Protein AF-Q8QZZ4-F1 (afdb_monomer_lite)

InterPro domains:
  IPR007268 Rad9/Ddc1 [PF04139] (6-97)
  IPR007268 Rad9/Ddc1 [PTHR15237] (1-122)

Foldseek 3Di:
DAAPQRKDKDKDDDDDDVPDPDDDDMDMDIHHCVVDPDRDDDHPADWAWDPVQVVVVVVVCVVVVFDKDWDDDHAQAWIWIWTDDPVDTDIDITGTHHDDPPPDDDPPPDDPPDDDDDDDDD

Secondary structure (DSSP, 8-state):
-EETTTEEEEE------TT---PPPP-EEEE-GGG-S-----TT------HHHHHHHHHHHHHHT---EEE--STTSPEEEEEE-SS-EEEEEE-----------S--PPPP-PPP------

Structure (mmCIF, N/CA/C/O backbone):
data_AF-Q8QZZ4-F1
#
_entry.id   AF-Q8QZZ4-F1
#
loop_
_atom_site.group_PDB
_atom_site.id
_atom_site.type_symbol
_atom_site.label_atom_id
_atom_site.label_alt_id
_atom_site.label_comp_id
_atom_site.label_asym_id
_atom_site.label_entity_id
_atom_site.label_seq_id
_atom_site.pdbx_PDB_ins_code
_atom_site.Cartn_x
_atom_site.Cartn_y
_atom_site.Cartn_z
_atom_site.occupancy
_atom_site.B_iso_or_equiv
_atom_site.auth_seq_id
_atom_site.auth_comp_id
_atom_site.auth_asym_id
_atom_site.auth_atom_id
_atom_site.pdbx_PDB_model_num
ATOM 1 N N . GLY A 1 1 ? 4.077 -5.925 -0.596 1.00 88.38 1 GLY A N 1
ATOM 2 C CA . GLY A 1 1 ? 3.880 -7.284 -1.150 1.00 88.38 1 GLY A CA 1
ATOM 3 C C . GLY A 1 1 ? 3.869 -8.301 -0.030 1.00 88.38 1 GLY A C 1
ATOM 4 O O . GLY A 1 1 ? 4.140 -7.917 1.104 1.00 88.38 1 GLY A O 1
ATOM 5 N N . ILE A 1 2 ? 3.575 -9.568 -0.323 1.00 89.44 2 ILE A N 1
ATOM 6 C CA . ILE A 1 2 ? 3.608 -10.643 0.687 1.00 89.44 2 ILE A CA 1
ATOM 7 C C . ILE A 1 2 ? 4.909 -11.438 0.553 1.00 89.44 2 ILE A C 1
ATOM 9 O O . ILE A 1 2 ? 5.179 -12.045 -0.486 1.00 89.44 2 ILE A O 1
ATOM 13 N N . GLY A 1 3 ? 5.730 -11.390 1.601 1.00 87.56 3 GLY A N 1
ATOM 14 C CA . GLY A 1 3 ? 6.967 -12.154 1.728 1.00 87.56 3 GLY A CA 1
ATOM 15 C C . GLY A 1 3 ? 6.739 -13.538 2.338 1.00 87.56 3 GLY A C 1
ATOM 16 O O . GLY A 1 3 ? 5.633 -13.882 2.751 1.00 87.56 3 GLY A O 1
ATOM 17 N N . ARG A 1 4 ? 7.819 -14.325 2.423 1.00 85.75 4 ARG A N 1
ATOM 18 C CA . ARG A 1 4 ? 7.787 -15.676 3.003 1.00 85.75 4 ARG A CA 1
ATOM 19 C C . ARG A 1 4 ? 7.245 -15.660 4.429 1.00 85.75 4 ARG A C 1
ATOM 21 O O . ARG A 1 4 ? 7.642 -14.815 5.232 1.00 85.75 4 ARG A O 1
ATOM 28 N N . GLY A 1 5 ? 6.417 -16.651 4.744 1.00 85.31 5 GLY A N 1
ATOM 29 C CA . GLY A 1 5 ? 5.827 -16.781 6.075 1.00 85.31 5 GLY A CA 1
ATOM 30 C C . GLY A 1 5 ? 4.678 -15.801 6.289 1.00 85.31 5 GLY A C 1
ATOM 31 O O . GLY A 1 5 ? 4.491 -15.347 7.410 1.00 85.31 5 GLY A O 1
ATOM 32 N N . ARG A 1 6 ? 3.952 -15.458 5.211 1.00 88.94 6 ARG A N 1
ATOM 33 C CA . ARG A 1 6 ? 2.769 -14.574 5.220 1.00 88.94 6 ARG A CA 1
ATOM 34 C C . ARG A 1 6 ? 2.992 -13.185 5.827 1.00 88.94 6 ARG A C 1
ATOM 36 O O . ARG A 1 6 ? 2.065 -12.581 6.349 1.00 88.94 6 ARG A O 1
ATOM 43 N N . ARG A 1 7 ? 4.200 -12.637 5.700 1.00 93.50 7 ARG A N 1
ATOM 44 C CA . ARG A 1 7 ? 4.516 -11.298 6.218 1.00 93.50 7 ARG A CA 1
ATOM 45 C C . ARG A 1 7 ? 4.276 -10.226 5.168 1.00 93.50 7 ARG A C 1
ATOM 47 O O . ARG A 1 7 ? 4.721 -10.364 4.026 1.00 93.50 7 ARG A O 1
ATOM 54 N N . VAL A 1 8 ? 3.630 -9.132 5.552 1.00 95.31 8 VAL A N 1
ATOM 55 C CA . VAL A 1 8 ? 3.456 -7.971 4.673 1.00 95.31 8 VAL A CA 1
ATOM 56 C C . VAL A 1 8 ? 4.734 -7.144 4.688 1.00 95.31 8 VAL A C 1
ATOM 58 O O . VAL A 1 8 ? 5.181 -6.680 5.735 1.00 95.31 8 VAL A O 1
ATOM 61 N N . ILE A 1 9 ? 5.323 -6.960 3.509 1.00 95.94 9 ILE A N 1
ATOM 62 C CA . ILE A 1 9 ? 6.556 -6.197 3.316 1.00 95.94 9 ILE A CA 1
ATOM 63 C C . ILE A 1 9 ? 6.230 -4.853 2.670 1.00 95.94 9 ILE A C 1
ATOM 65 O O . ILE A 1 9 ? 5.673 -4.801 1.563 1.00 95.94 9 ILE A O 1
ATOM 69 N N . LEU A 1 10 ? 6.624 -3.780 3.352 1.00 95.50 10 LEU A N 1
ATOM 70 C CA . LEU A 1 10 ? 6.622 -2.410 2.850 1.00 95.50 10 LEU A CA 1
ATOM 71 C C . LEU A 1 10 ? 8.070 -1.984 2.635 1.00 95.50 10 LEU A C 1
ATOM 73 O O . LEU A 1 10 ? 8.860 -1.982 3.574 1.00 95.50 10 LEU A O 1
ATOM 77 N N . ARG A 1 11 ? 8.422 -1.622 1.403 1.00 95.31 11 ARG A N 1
ATOM 78 C CA . ARG A 1 11 ? 9.778 -1.214 1.029 1.00 95.31 11 ARG A CA 1
ATOM 79 C C . ARG A 1 11 ? 9.721 0.116 0.289 1.00 95.31 11 ARG A C 1
ATOM 81 O O . ARG A 1 11 ? 8.863 0.301 -0.571 1.00 95.31 11 ARG A O 1
ATOM 88 N N . SER A 1 12 ? 10.636 1.031 0.601 1.00 94.62 12 SER A N 1
ATOM 89 C CA . SER A 1 12 ? 10.794 2.264 -0.172 1.00 94.62 12 SER A CA 1
ATOM 90 C C . SER A 1 12 ? 11.249 1.938 -1.595 1.00 94.62 12 SER A C 1
ATOM 92 O O . SER A 1 12 ? 12.236 1.222 -1.774 1.00 94.62 12 SER A O 1
ATOM 94 N N . TYR A 1 13 ? 10.564 2.493 -2.588 1.00 92.62 13 TYR A N 1
ATOM 95 C CA . TYR A 1 13 ? 10.944 2.372 -3.991 1.00 92.62 13 TYR A CA 1
ATOM 96 C C . TYR A 1 13 ? 11.757 3.590 -4.439 1.00 92.62 13 TYR A C 1
ATOM 98 O O . TYR A 1 13 ? 11.422 4.724 -4.089 1.00 92.62 13 TYR A O 1
ATOM 106 N N . GLN A 1 14 ? 12.799 3.343 -5.229 1.00 87.25 14 GLN A N 1
ATOM 107 C CA . GLN A 1 14 ? 13.554 4.356 -5.954 1.00 87.25 14 GLN A CA 1
ATOM 108 C C . GLN A 1 14 ? 13.745 3.858 -7.386 1.00 87.25 14 GLN A C 1
ATOM 110 O O . GLN A 1 14 ? 14.104 2.701 -7.587 1.00 87.25 14 GLN A O 1
ATOM 115 N N . GLU A 1 15 ? 13.496 4.727 -8.360 1.00 81.44 15 GLU A N 1
ATOM 116 C CA . GLU A 1 15 ? 13.771 4.439 -9.765 1.00 81.44 15 GLU A CA 1
ATOM 117 C C . GLU A 1 15 ? 15.288 4.464 -10.006 1.00 81.44 15 GLU A C 1
ATOM 119 O O . GLU A 1 15 ? 15.979 5.373 -9.535 1.00 81.44 15 GLU A O 1
ATOM 124 N N . GLU A 1 16 ? 15.823 3.437 -10.672 1.00 71.12 16 GLU A N 1
ATOM 125 C CA . GLU A 1 16 ? 17.245 3.401 -11.019 1.00 71.12 16 GLU A CA 1
ATOM 126 C C . GLU A 1 16 ? 17.501 4.321 -12.218 1.00 71.12 16 GLU A C 1
ATOM 128 O O . GLU A 1 16 ? 17.215 3.981 -13.363 1.00 71.12 16 GLU A O 1
ATOM 133 N N . GLU A 1 17 ? 18.061 5.498 -11.949 1.00 68.12 17 GLU A N 1
ATOM 134 C CA . GLU A 1 17 ? 18.541 6.411 -12.985 1.00 68.12 17 GLU A CA 1
ATOM 135 C C . GLU A 1 17 ? 19.901 5.921 -13.501 1.00 68.12 17 GLU A C 1
ATOM 137 O O . GLU A 1 17 ? 20.854 5.802 -12.720 1.00 68.12 17 GLU A O 1
ATOM 142 N N . ALA A 1 18 ? 20.008 5.669 -14.810 1.00 63.91 18 ALA A N 1
ATOM 143 C CA . ALA A 1 18 ? 21.166 5.031 -15.453 1.00 63.91 18 ALA A CA 1
ATOM 144 C C . ALA A 1 18 ? 22.520 5.729 -15.193 1.00 63.91 18 ALA A C 1
ATOM 146 O O . ALA A 1 18 ? 23.561 5.075 -15.225 1.00 63.91 18 ALA A O 1
ATOM 147 N N . ASP A 1 19 ? 22.504 7.027 -14.873 1.00 62.91 19 ASP A N 1
ATOM 148 C CA . ASP A 1 19 ? 23.702 7.849 -14.652 1.00 62.91 19 ASP A CA 1
ATOM 149 C C . ASP A 1 19 ? 23.958 8.196 -13.169 1.00 62.91 19 ASP A C 1
ATOM 151 O O . ASP A 1 19 ? 24.862 8.971 -12.838 1.00 62.91 19 ASP A O 1
ATOM 155 N N . SER A 1 20 ? 23.177 7.634 -12.240 1.00 66.50 20 SER A N 1
ATOM 156 C CA . SER A 1 20 ? 23.298 7.941 -10.812 1.00 66.50 20 SER A CA 1
ATOM 157 C C . SER A 1 20 ? 24.314 7.030 -10.106 1.00 66.50 20 SER A C 1
ATOM 159 O O . SER A 1 20 ? 24.105 5.843 -9.879 1.00 66.50 20 SER A O 1
ATOM 161 N N . THR A 1 21 ? 25.451 7.602 -9.699 1.00 68.75 21 THR A N 1
ATOM 162 C CA . THR A 1 21 ? 26.479 6.894 -8.906 1.00 68.75 21 THR A CA 1
ATOM 163 C C . THR A 1 21 ? 26.103 6.731 -7.428 1.00 68.75 21 THR A C 1
ATOM 165 O O . THR A 1 21 ? 26.779 6.013 -6.690 1.00 68.75 21 THR A O 1
ATOM 168 N N . SER A 1 22 ? 25.020 7.371 -6.980 1.00 72.44 22 SER A N 1
ATOM 169 C CA . SER A 1 22 ? 24.537 7.339 -5.600 1.00 72.44 22 SER A CA 1
ATOM 170 C C . SER A 1 22 ? 23.273 6.487 -5.470 1.00 72.44 22 SER A C 1
ATOM 172 O O . SER A 1 22 ? 22.191 6.917 -5.865 1.00 72.44 22 SER A O 1
ATOM 174 N N . LYS A 1 23 ? 23.392 5.312 -4.845 1.00 80.19 23 LYS A N 1
ATOM 175 C CA . LYS A 1 23 ? 22.234 4.515 -4.409 1.00 80.19 23 LYS A CA 1
ATOM 176 C C . LYS A 1 23 ? 21.607 5.151 -3.167 1.00 80.19 23 LYS A C 1
ATOM 178 O O . LYS A 1 23 ? 22.339 5.430 -2.214 1.00 80.19 23 LYS A O 1
ATOM 183 N N . ALA A 1 24 ? 20.290 5.372 -3.141 1.00 84.38 24 ALA A N 1
ATOM 184 C CA . ALA A 1 24 ? 19.650 5.832 -1.911 1.00 84.38 24 ALA A CA 1
ATOM 185 C C . ALA A 1 24 ? 19.537 4.701 -0.884 1.00 84.38 24 ALA A C 1
ATOM 187 O O . ALA A 1 24 ? 19.527 3.511 -1.204 1.00 84.38 24 ALA A O 1
ATOM 188 N N . MET A 1 25 ? 19.431 5.099 0.382 1.00 90.06 25 MET A N 1
ATOM 189 C CA . MET A 1 25 ? 19.122 4.186 1.472 1.00 90.06 25 MET A CA 1
ATOM 190 C C . MET A 1 25 ? 17.712 3.617 1.285 1.00 90.06 25 MET A C 1
ATOM 192 O O . MET A 1 25 ? 16.735 4.364 1.250 1.00 90.06 25 MET A O 1
ATOM 196 N N . VAL A 1 26 ? 17.611 2.292 1.217 1.00 92.50 26 VAL A N 1
ATOM 197 C CA . VAL A 1 26 ? 16.329 1.584 1.173 1.00 92.50 26 VAL A CA 1
ATOM 198 C C . VAL A 1 26 ? 15.864 1.305 2.595 1.00 92.50 26 VAL A C 1
ATOM 200 O O . VAL A 1 26 ? 16.624 0.789 3.413 1.00 92.50 26 VAL A O 1
ATOM 203 N N . THR A 1 27 ? 14.608 1.632 2.884 1.00 95.06 27 THR A N 1
ATOM 204 C CA . THR A 1 27 ? 13.946 1.288 4.147 1.00 95.06 27 THR A CA 1
ATOM 205 C C . THR A 1 27 ? 12.925 0.188 3.899 1.00 95.06 27 THR A C 1
ATOM 207 O O . THR A 1 27 ? 12.170 0.247 2.927 1.00 95.06 27 THR A O 1
ATOM 210 N N . GLU A 1 28 ? 12.895 -0.805 4.783 1.00 96.06 28 GLU A N 1
ATOM 211 C CA . GLU A 1 28 ? 11.956 -1.919 4.734 1.00 96.06 28 GLU A CA 1
ATOM 212 C C . GLU A 1 28 ? 11.341 -2.164 6.113 1.00 96.06 28 GLU A C 1
ATOM 214 O O . GLU A 1 28 ? 12.045 -2.179 7.122 1.00 96.06 28 GLU A O 1
ATOM 219 N N . THR A 1 29 ? 10.032 -2.403 6.125 1.00 95.31 29 THR A N 1
ATOM 220 C CA . THR A 1 29 ? 9.267 -2.835 7.293 1.00 95.31 29 THR A CA 1
ATOM 221 C C . THR A 1 29 ? 8.576 -4.153 6.972 1.00 95.31 29 THR A C 1
ATOM 223 O O . THR A 1 29 ? 8.040 -4.337 5.877 1.00 95.31 29 THR A O 1
ATOM 226 N N . SER A 1 30 ? 8.575 -5.064 7.944 1.00 95.56 30 SER A N 1
ATOM 227 C CA . SER A 1 30 ? 7.965 -6.385 7.832 1.00 95.56 30 SER A CA 1
ATOM 228 C C . SER A 1 30 ? 6.961 -6.599 8.955 1.00 95.56 30 SER A C 1
ATOM 230 O O . SER A 1 30 ? 7.343 -6.669 10.124 1.00 95.56 30 SER A O 1
ATOM 232 N N . ILE A 1 31 ? 5.693 -6.733 8.587 1.00 95.31 31 ILE A N 1
ATOM 233 C CA . ILE A 1 31 ? 4.557 -6.844 9.505 1.00 95.31 31 ILE A CA 1
ATOM 234 C C . ILE A 1 31 ? 4.070 -8.299 9.495 1.00 95.31 31 ILE A C 1
ATOM 236 O O . ILE A 1 31 ? 4.003 -8.912 8.422 1.00 95.31 31 ILE A O 1
ATOM 240 N N . GLY A 1 32 ? 3.822 -8.868 10.676 1.00 95.00 32 GLY A N 1
ATOM 241 C CA . GLY A 1 32 ? 3.302 -10.232 10.820 1.00 95.00 32 GLY A CA 1
ATOM 242 C C . GLY A 1 32 ? 1.839 -10.315 10.391 1.00 95.00 32 GLY A C 1
ATOM 243 O O . GLY A 1 32 ? 1.161 -9.292 10.324 1.00 95.00 32 GLY A O 1
ATOM 244 N N . ASP A 1 33 ? 1.341 -11.509 10.069 1.00 94.06 33 ASP A N 1
ATOM 245 C CA . ASP A 1 33 ? -0.081 -11.671 9.749 1.00 94.06 33 ASP A CA 1
ATOM 246 C C . ASP A 1 33 ? -0.975 -11.457 10.978 1.00 94.06 33 ASP A C 1
ATOM 248 O O . ASP A 1 33 ? -2.129 -11.064 10.819 1.00 94.06 33 ASP A O 1
ATOM 252 N N . GLU A 1 34 ? -0.426 -11.612 12.189 1.00 94.69 34 GLU A N 1
ATOM 253 C CA . GLU A 1 34 ? -1.108 -11.340 13.457 1.00 94.69 34 GLU A CA 1
ATOM 254 C C . GLU A 1 34 ? -1.569 -9.883 13.639 1.00 94.69 34 GLU A C 1
ATOM 256 O O . GLU A 1 34 ? -2.516 -9.635 14.385 1.00 94.69 34 GLU A O 1
ATOM 261 N N . ASP A 1 35 ? -0.943 -8.927 12.946 1.00 95.19 35 ASP A N 1
ATOM 262 C CA . ASP A 1 35 ? -1.300 -7.503 13.016 1.00 95.19 35 ASP A CA 1
ATOM 263 C C . ASP A 1 35 ? -2.458 -7.136 12.065 1.00 95.19 35 ASP A C 1
ATOM 265 O O . ASP A 1 35 ? -2.944 -6.001 12.071 1.00 95.19 35 ASP A O 1
ATOM 269 N N . PHE A 1 36 ? -2.916 -8.080 11.233 1.00 95.44 36 PHE A N 1
ATOM 270 C CA . PHE A 1 36 ? -3.998 -7.872 10.274 1.00 95.44 36 PHE A CA 1
ATOM 271 C C . PHE A 1 36 ? -5.279 -8.568 10.726 1.00 95.44 36 PHE A C 1
ATOM 273 O O . PHE A 1 36 ? -5.290 -9.734 11.104 1.00 95.44 36 PHE A O 1
ATOM 280 N N . GLN A 1 37 ? -6.408 -7.872 10.583 1.00 95.44 37 GLN A N 1
ATOM 281 C CA . GLN A 1 37 ? -7.727 -8.479 10.787 1.00 95.44 37 GLN A CA 1
ATOM 282 C C . GLN A 1 37 ? -8.003 -9.565 9.735 1.00 95.44 37 GLN A C 1
ATOM 284 O O . GLN A 1 37 ? -8.597 -10.598 10.038 1.00 95.44 37 GLN A O 1
ATOM 289 N N . GLN A 1 38 ? -7.569 -9.329 8.491 1.00 94.12 38 GLN A N 1
ATOM 290 C CA . GLN A 1 38 ? -7.683 -10.256 7.367 1.00 94.12 38 GLN A CA 1
ATOM 291 C C . GLN A 1 38 ? -6.494 -10.072 6.415 1.00 94.12 38 GLN A C 1
ATOM 293 O O . GLN A 1 38 ? -6.128 -8.945 6.084 1.00 94.12 38 GLN A O 1
ATOM 298 N N . LEU A 1 39 ? -5.921 -11.179 5.930 1.00 93.62 39 LEU A N 1
ATOM 299 C CA . LEU A 1 39 ? -4.829 -11.162 4.953 1.00 93.62 39 LEU A CA 1
ATOM 300 C C . LEU A 1 39 ? -5.048 -12.220 3.866 1.00 93.62 39 LEU A C 1
ATOM 302 O O . LEU A 1 39 ? -4.748 -13.404 4.052 1.00 93.62 39 LEU A O 1
ATOM 306 N N . HIS A 1 40 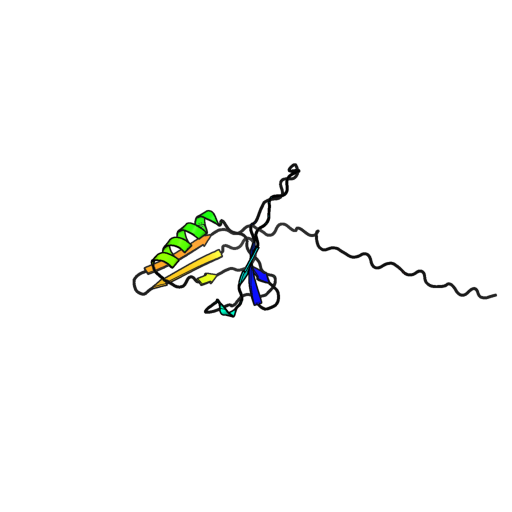? -5.540 -11.778 2.708 1.00 91.31 40 HIS A N 1
ATOM 307 C CA . HIS A 1 40 ? -5.807 -12.617 1.537 1.00 91.31 40 HIS A CA 1
ATOM 308 C C . HIS A 1 40 ? -4.996 -12.135 0.333 1.00 91.31 40 HIS A C 1
ATOM 310 O O . HIS A 1 40 ? -5.509 -11.447 -0.541 1.00 91.31 40 HIS A O 1
ATOM 316 N N . ALA A 1 41 ? -3.715 -12.491 0.285 1.00 88.94 41 ALA A N 1
ATOM 317 C CA . ALA A 1 41 ? -2.874 -12.222 -0.873 1.00 88.94 41 ALA A CA 1
ATOM 318 C C . ALA A 1 41 ? -1.831 -13.338 -1.052 1.00 88.94 41 ALA A C 1
ATOM 320 O O . ALA A 1 41 ? -1.319 -13.857 -0.054 1.00 88.94 41 ALA A O 1
ATOM 321 N N . PRO A 1 42 ? -1.529 -13.741 -2.299 1.00 86.38 42 PRO A N 1
ATOM 322 C CA . PRO A 1 42 ? -0.508 -14.743 -2.568 1.00 86.38 42 PRO A CA 1
ATOM 323 C C . PRO A 1 42 ? 0.896 -14.195 -2.280 1.00 86.38 42 PRO A C 1
ATOM 325 O O . PRO A 1 42 ? 1.179 -13.010 -2.475 1.00 86.38 42 PRO A O 1
ATOM 328 N N . GLU A 1 43 ? 1.793 -15.078 -1.837 1.00 88.94 43 GLU A N 1
ATOM 329 C CA . GLU A 1 43 ? 3.213 -14.745 -1.704 1.00 88.94 43 GLU A CA 1
ATOM 330 C C . GLU A 1 43 ? 3.821 -14.393 -3.071 1.00 88.94 43 GLU A C 1
ATOM 332 O O . GLU A 1 43 ? 3.453 -14.961 -4.099 1.00 88.94 43 GLU A O 1
ATOM 337 N N . GLY A 1 44 ? 4.773 -13.460 -3.077 1.00 85.44 44 GLY A N 1
ATOM 338 C CA . GLY A 1 44 ? 5.524 -13.082 -4.277 1.00 85.44 44 GLY A CA 1
ATOM 339 C C . GLY A 1 44 ? 4.891 -11.982 -5.130 1.00 85.44 44 GLY A C 1
ATOM 340 O O . GLY A 1 44 ? 5.595 -11.421 -5.963 1.00 85.44 44 GLY A O 1
ATOM 341 N N . ILE A 1 45 ? 3.629 -11.600 -4.893 1.00 87.12 45 ILE A N 1
ATOM 342 C CA . ILE A 1 45 ? 3.033 -10.424 -5.546 1.00 87.12 45 ILE A CA 1
ATOM 343 C C . ILE A 1 45 ? 3.342 -9.159 -4.735 1.00 87.12 45 ILE A C 1
ATOM 345 O O . ILE A 1 45 ? 3.139 -9.088 -3.514 1.00 87.12 45 ILE A O 1
ATOM 349 N N . ALA A 1 46 ? 3.830 -8.131 -5.426 1.00 93.12 46 ALA A N 1
ATOM 350 C CA . ALA A 1 46 ? 4.068 -6.807 -4.874 1.00 93.12 46 ALA A CA 1
ATOM 351 C C . ALA A 1 46 ? 3.638 -5.737 -5.876 1.00 93.12 46 ALA A C 1
ATOM 353 O O . ALA A 1 46 ? 3.861 -5.884 -7.066 1.00 93.12 46 ALA A O 1
ATOM 354 N N . VAL A 1 47 ? 3.055 -4.649 -5.378 1.00 95.50 47 VAL A N 1
ATOM 355 C CA . VAL A 1 47 ? 2.709 -3.468 -6.173 1.00 95.50 47 VAL A CA 1
ATOM 356 C C . VAL A 1 47 ? 3.410 -2.244 -5.596 1.00 95.50 47 VAL A C 1
ATOM 358 O O . VAL A 1 47 ? 3.605 -2.156 -4.380 1.00 95.50 47 VAL A O 1
ATOM 361 N N . THR A 1 48 ? 3.758 -1.295 -6.461 1.00 96.44 48 THR A N 1
ATOM 362 C CA . THR A 1 48 ? 4.368 -0.016 -6.077 1.00 96.44 48 THR A CA 1
ATOM 363 C C . THR A 1 48 ? 3.405 1.113 -6.408 1.00 96.44 48 THR A C 1
ATOM 365 O O . THR A 1 48 ? 2.969 1.220 -7.549 1.00 96.44 48 THR A O 1
ATOM 368 N N . PHE A 1 49 ? 3.086 1.957 -5.428 1.00 96.56 49 PHE A N 1
ATOM 369 C CA . PHE A 1 49 ? 2.158 3.085 -5.557 1.00 96.56 49 PHE A CA 1
ATOM 370 C C . PHE A 1 49 ? 2.708 4.333 -4.851 1.00 96.56 49 PHE A C 1
ATOM 372 O O . PHE A 1 49 ? 3.699 4.280 -4.118 1.00 96.56 49 PHE A O 1
ATOM 379 N N . CYS A 1 50 ? 2.057 5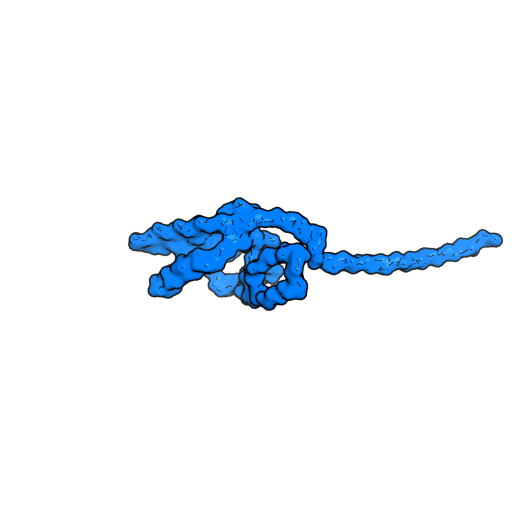.476 -5.059 1.00 96.19 50 CYS A N 1
ATOM 380 C CA . CYS A 1 50 ? 2.482 6.746 -4.484 1.00 96.19 50 CYS A CA 1
ATOM 381 C C . CYS A 1 50 ? 2.236 6.814 -2.967 1.00 96.19 50 CYS A C 1
ATOM 383 O O . CYS A 1 50 ? 1.103 6.923 -2.493 1.00 96.19 50 CYS A O 1
ATOM 385 N N . LEU A 1 51 ? 3.320 6.837 -2.187 1.00 95.62 51 LEU A N 1
ATOM 386 C CA . LEU A 1 51 ? 3.241 6.951 -0.728 1.00 95.62 51 LEU A CA 1
ATOM 387 C C . LEU A 1 51 ? 2.655 8.296 -0.266 1.00 95.62 51 LEU A C 1
ATOM 389 O O . LEU A 1 51 ? 1.983 8.350 0.760 1.00 95.62 51 LEU A O 1
ATOM 393 N N . LYS A 1 52 ? 2.909 9.394 -0.991 1.00 95.19 52 LYS A N 1
ATOM 394 C CA . LYS A 1 52 ? 2.432 10.730 -0.586 1.00 95.19 52 LYS A CA 1
ATOM 395 C C . LYS A 1 52 ? 0.907 10.799 -0.563 1.00 95.19 52 LYS A C 1
ATOM 397 O O . LYS A 1 52 ? 0.345 11.340 0.382 1.00 95.19 52 LYS A O 1
ATOM 402 N N . GLU A 1 53 ? 0.263 10.220 -1.570 1.00 95.62 53 GLU A N 1
ATOM 403 C CA . GLU A 1 53 ? -1.196 10.169 -1.672 1.00 95.62 53 GLU A CA 1
ATOM 404 C C . GLU A 1 53 ? -1.784 9.213 -0.631 1.00 95.62 53 GLU A C 1
ATOM 406 O O . GLU A 1 53 ? -2.701 9.585 0.099 1.00 95.62 53 GLU A O 1
ATOM 411 N N . PHE A 1 54 ? -1.182 8.029 -0.473 1.00 95.50 54 PHE A N 1
ATOM 412 C CA . PHE A 1 54 ? -1.585 7.065 0.552 1.00 95.50 54 PHE A CA 1
ATOM 413 C C . PHE A 1 54 ? -1.540 7.646 1.974 1.00 95.50 54 PHE A C 1
ATOM 415 O O . PHE A 1 54 ? -2.449 7.410 2.764 1.00 95.50 54 PHE A O 1
ATOM 422 N N . ARG A 1 55 ? -0.527 8.461 2.301 1.00 95.31 55 ARG A N 1
ATOM 423 C CA . ARG A 1 55 ? -0.420 9.113 3.618 1.00 95.31 55 ARG A CA 1
ATOM 424 C C . ARG A 1 55 ? -1.597 10.035 3.936 1.00 95.31 55 ARG A C 1
ATOM 426 O O . ARG A 1 55 ? -1.958 10.143 5.104 1.00 95.31 55 ARG A O 1
ATOM 433 N N . GLY A 1 56 ? -2.181 10.688 2.931 1.00 93.56 56 GLY A N 1
ATOM 434 C CA . GLY A 1 56 ? -3.364 11.530 3.123 1.00 93.56 56 GLY A CA 1
ATOM 435 C C . GLY A 1 56 ? -4.569 10.713 3.588 1.00 93.56 56 GLY A C 1
ATOM 436 O O . GLY A 1 56 ? -5.208 11.066 4.576 1.00 93.56 56 GLY A O 1
ATOM 437 N N . LEU A 1 57 ? -4.818 9.578 2.928 1.00 93.62 57 LEU A N 1
ATOM 438 C CA . LEU A 1 57 ? -5.871 8.638 3.318 1.00 93.62 57 LEU A CA 1
ATOM 439 C C . LEU A 1 57 ? -5.603 8.011 4.690 1.00 93.62 57 LEU A C 1
ATOM 441 O O . LEU A 1 57 ? -6.500 7.953 5.527 1.00 93.62 57 LEU A O 1
ATOM 445 N N . LEU A 1 58 ? -4.368 7.561 4.926 1.00 94.69 58 LEU A N 1
ATOM 446 C CA . LEU A 1 58 ? -3.992 6.903 6.174 1.00 94.69 58 LEU A CA 1
ATOM 447 C C . LEU A 1 58 ? -4.202 7.828 7.380 1.00 94.69 58 LEU A C 1
ATOM 449 O O . LEU A 1 58 ? -4.783 7.409 8.373 1.00 94.69 58 LEU A O 1
ATOM 453 N N . SER A 1 59 ? -3.828 9.107 7.261 1.00 95.19 59 SER A N 1
ATOM 454 C CA . SER A 1 59 ? -4.042 10.097 8.324 1.00 95.19 59 SER A CA 1
ATOM 455 C C . SER A 1 59 ? -5.522 10.266 8.685 1.00 95.19 59 SER A C 1
ATOM 457 O O . SER A 1 59 ? -5.846 10.477 9.856 1.00 95.19 59 SER A O 1
ATOM 459 N N . PHE A 1 60 ? -6.419 10.170 7.701 1.00 91.75 60 PHE A N 1
ATOM 460 C CA . PHE A 1 60 ? -7.858 10.198 7.941 1.00 91.75 60 PHE A CA 1
ATOM 461 C C . PHE A 1 60 ? -8.333 8.929 8.664 1.00 91.75 60 PHE A C 1
ATOM 463 O O . PH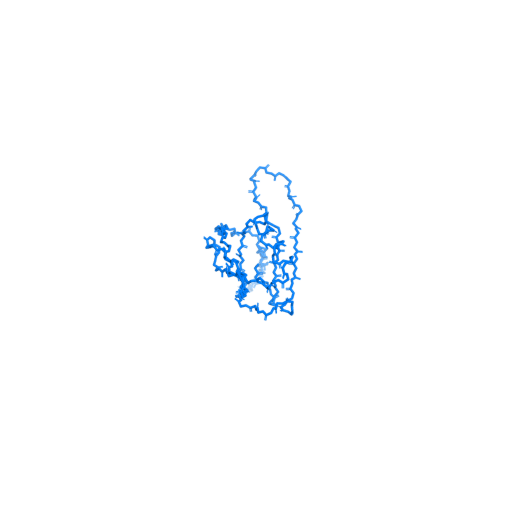E A 1 60 ? -8.987 9.039 9.701 1.00 91.75 60 PHE A O 1
ATOM 470 N N . ALA A 1 61 ? -7.954 7.746 8.164 1.00 94.38 61 ALA A N 1
ATOM 471 C CA . ALA A 1 61 ? -8.314 6.458 8.764 1.00 94.38 61 ALA A CA 1
ATOM 472 C C . ALA A 1 61 ? -7.859 6.357 10.230 1.00 94.38 61 ALA A C 1
ATOM 474 O O . ALA A 1 61 ? -8.642 5.976 11.098 1.00 94.38 61 ALA A O 1
ATOM 475 N N . GLU A 1 62 ? -6.620 6.772 10.513 1.00 94.62 62 GLU A N 1
ATOM 476 C CA . GLU A 1 62 ? -6.042 6.799 11.861 1.00 94.62 62 GLU A CA 1
ATOM 477 C C . GLU A 1 62 ? -6.807 7.745 12.795 1.00 94.62 62 GLU A C 1
ATOM 479 O O . GLU A 1 62 ? -7.148 7.369 13.914 1.00 94.62 62 GLU A O 1
ATOM 484 N N . SER A 1 63 ? -7.130 8.958 12.334 1.00 94.75 63 SER A N 1
ATOM 485 C CA . SER A 1 63 ? -7.841 9.954 13.153 1.00 94.75 63 SER A CA 1
ATOM 486 C C . SER A 1 63 ? -9.276 9.532 13.477 1.00 94.75 63 SER A C 1
ATOM 488 O O . SER A 1 63 ? -9.792 9.863 14.543 1.00 94.75 63 SER A O 1
ATOM 490 N N . ALA A 1 64 ? -9.921 8.810 12.557 1.00 92.94 64 ALA A N 1
ATOM 491 C CA . ALA A 1 64 ? -11.260 8.260 12.740 1.00 92.94 64 ALA A CA 1
ATOM 492 C C . ALA A 1 64 ? -11.256 6.888 13.442 1.00 92.94 64 ALA A C 1
ATOM 494 O O . ALA A 1 64 ? -12.323 6.389 13.794 1.00 92.94 64 ALA A O 1
ATOM 495 N N . ASN A 1 65 ? -10.078 6.288 13.658 1.00 94.44 65 ASN A N 1
ATOM 496 C CA . ASN A 1 65 ? -9.907 4.927 14.166 1.00 94.44 65 ASN A CA 1
ATOM 497 C C . ASN A 1 65 ? -10.727 3.889 13.368 1.00 94.44 65 ASN A C 1
ATOM 499 O O . ASN A 1 65 ? -11.381 3.015 13.941 1.00 94.44 65 ASN A O 1
ATOM 503 N N . LEU A 1 66 ? -10.712 4.016 12.037 1.00 94.88 66 LEU A N 1
ATOM 504 C CA . LEU A 1 66 ? -11.434 3.134 11.120 1.00 94.88 66 LEU A CA 1
ATOM 505 C C . LEU A 1 66 ? -10.488 2.111 10.474 1.00 94.88 66 LEU A C 1
ATOM 507 O O . LEU A 1 66 ? -9.336 2.442 10.175 1.00 94.88 66 LEU A O 1
ATOM 511 N N . PRO A 1 67 ? -10.954 0.872 10.228 1.00 94.44 67 PRO A N 1
ATOM 512 C CA . PRO A 1 67 ? -10.165 -0.125 9.521 1.00 94.44 67 PRO A CA 1
ATOM 513 C C . PRO A 1 67 ? -9.948 0.293 8.061 1.00 94.44 67 PRO A C 1
ATOM 515 O O . PRO A 1 67 ? -10.846 0.814 7.401 1.00 94.44 67 PRO A O 1
ATOM 518 N N . LEU A 1 68 ? -8.747 0.024 7.552 1.00 96.00 68 LEU A N 1
ATOM 519 C CA . LEU A 1 68 ? -8.372 0.272 6.164 1.00 96.00 68 LEU A CA 1
ATOM 520 C C . LEU A 1 68 ? -8.177 -1.063 5.446 1.00 96.00 68 LEU A C 1
ATOM 522 O O . LEU A 1 68 ? -7.311 -1.851 5.832 1.00 96.00 68 LEU A O 1
ATOM 526 N N . THR A 1 69 ? -8.924 -1.289 4.369 1.00 96.69 69 THR A N 1
ATOM 527 C CA . THR A 1 69 ? -8.782 -2.493 3.541 1.00 96.69 69 THR A CA 1
ATOM 528 C C . THR A 1 69 ? -8.093 -2.151 2.226 1.00 96.69 69 THR A C 1
ATOM 530 O O . THR A 1 69 ? -8.451 -1.177 1.562 1.00 96.69 69 THR A O 1
ATOM 533 N N . ILE A 1 70 ? -7.097 -2.955 1.847 1.00 96.62 70 ILE A N 1
ATOM 534 C CA . ILE A 1 70 ? -6.276 -2.760 0.647 1.00 96.62 70 ILE A CA 1
ATOM 535 C C . ILE A 1 70 ? -6.551 -3.895 -0.335 1.00 96.62 70 ILE A C 1
ATOM 537 O O . ILE A 1 70 ? -6.269 -5.056 -0.043 1.00 96.62 70 ILE A O 1
ATOM 541 N N . HIS A 1 71 ? -7.038 -3.546 -1.519 1.00 96.50 71 HIS A N 1
ATOM 542 C CA . HIS A 1 71 ? -7.287 -4.470 -2.619 1.00 96.50 71 HIS A CA 1
ATOM 543 C C . HIS A 1 71 ? -6.282 -4.199 -3.729 1.00 96.50 71 HIS A C 1
ATOM 545 O O . HIS A 1 71 ? -6.194 -3.085 -4.247 1.00 96.50 71 HIS A O 1
ATOM 551 N N . PHE A 1 72 ? -5.512 -5.212 -4.102 1.00 95.38 72 PHE A N 1
ATOM 552 C CA . PHE A 1 72 ? -4.546 -5.120 -5.189 1.00 95.38 72 PHE A CA 1
ATOM 553 C C . PHE A 1 72 ? -4.505 -6.425 -5.977 1.00 95.38 72 PHE A C 1
ATOM 555 O O . PHE A 1 72 ? -4.955 -7.470 -5.510 1.00 95.38 72 PHE A O 1
ATOM 562 N N . ASP A 1 73 ? -3.962 -6.329 -7.181 1.00 92.81 73 ASP A N 1
ATOM 563 C CA . ASP A 1 73 ? -3.792 -7.440 -8.109 1.00 92.81 73 ASP A CA 1
ATOM 564 C C . ASP A 1 73 ? -2.314 -7.475 -8.542 1.00 92.81 73 ASP A C 1
ATOM 566 O O . ASP A 1 73 ? -1.417 -7.380 -7.702 1.00 92.81 73 ASP A O 1
ATOM 570 N N . VAL A 1 74 ? -2.036 -7.558 -9.838 1.00 93.38 74 VAL A N 1
ATOM 571 C CA . VAL A 1 74 ? -0.683 -7.510 -10.396 1.00 93.38 74 VAL A CA 1
ATOM 572 C C . VAL A 1 74 ? -0.173 -6.072 -10.595 1.00 93.38 74 VAL A C 1
ATOM 574 O O . VAL A 1 74 ? -0.975 -5.139 -10.727 1.00 93.38 74 VAL A O 1
ATOM 577 N N . PRO A 1 75 ? 1.156 -5.866 -10.664 1.00 95.50 75 PRO A N 1
ATOM 578 C CA . PRO A 1 75 ? 1.750 -4.602 -11.102 1.00 95.50 75 PRO A CA 1
ATOM 579 C C . PRO A 1 75 ? 1.097 -4.032 -12.369 1.00 95.50 75 PRO A C 1
ATOM 581 O O . PRO A 1 75 ? 0.747 -4.761 -13.297 1.00 95.50 75 PRO A O 1
ATOM 584 N N . GLY A 1 76 ? 0.919 -2.715 -12.414 1.00 95.50 76 GLY A N 1
ATOM 585 C CA . GLY A 1 76 ? 0.233 -2.003 -13.493 1.00 95.50 76 GLY A CA 1
ATOM 586 C C . GLY A 1 76 ? -1.296 -1.986 -13.383 1.00 95.50 76 GLY A C 1
ATOM 587 O O . GLY A 1 76 ? -1.947 -1.183 -14.054 1.00 95.50 76 GLY A O 1
ATOM 588 N N . ARG A 1 77 ? -1.900 -2.821 -12.526 1.00 96.56 77 ARG A N 1
ATOM 589 C CA . ARG A 1 77 ? -3.317 -2.704 -12.142 1.00 96.56 77 ARG A CA 1
ATOM 590 C C . ARG A 1 77 ? -3.442 -1.775 -10.932 1.00 96.56 77 ARG A C 1
ATOM 592 O O . ARG A 1 77 ? -2.578 -1.805 -10.057 1.00 96.56 77 ARG A O 1
ATOM 599 N N . PRO A 1 78 ? -4.480 -0.928 -10.858 1.00 97.56 78 PRO A N 1
ATOM 600 C CA . PRO A 1 78 ? -4.612 0.007 -9.749 1.00 97.56 78 PRO A CA 1
ATOM 601 C C . PRO A 1 78 ? -4.775 -0.730 -8.415 1.00 97.56 78 PRO A C 1
ATOM 603 O O . PRO A 1 78 ? -5.391 -1.794 -8.354 1.00 97.56 78 PRO A O 1
ATOM 606 N N . VAL A 1 79 ? -4.252 -0.131 -7.349 1.00 97.62 79 VAL A N 1
ATOM 607 C CA . VAL A 1 79 ? -4.547 -0.522 -5.968 1.00 97.62 79 VAL A CA 1
ATOM 608 C C . VAL A 1 79 ? -5.725 0.310 -5.468 1.00 97.62 79 VAL A C 1
ATOM 610 O O . VAL A 1 79 ? -5.816 1.507 -5.753 1.00 97.62 79 VAL A O 1
ATOM 613 N N . ILE A 1 80 ? -6.638 -0.326 -4.742 1.00 98.06 80 ILE A N 1
ATOM 614 C CA . ILE A 1 80 ? -7.839 0.296 -4.188 1.00 98.06 80 ILE A CA 1
ATOM 615 C C . ILE A 1 80 ? -7.758 0.202 -2.668 1.00 98.06 80 ILE A C 1
ATOM 617 O O . ILE A 1 80 ? -7.615 -0.882 -2.108 1.00 98.06 80 ILE A O 1
ATOM 621 N N . PHE A 1 81 ? -7.871 1.339 -1.998 1.00 97.81 81 PHE A N 1
ATOM 622 C CA . PHE A 1 81 ? -7.983 1.430 -0.551 1.00 97.81 81 PHE A CA 1
ATOM 623 C C . PHE A 1 81 ? -9.420 1.779 -0.191 1.00 97.81 81 PHE A C 1
ATOM 625 O O . PHE A 1 81 ? -10.008 2.678 -0.793 1.00 97.81 81 PHE A O 1
ATOM 632 N N . THR A 1 82 ? -9.971 1.074 0.786 1.00 97.44 82 THR A N 1
ATOM 633 C CA . THR A 1 82 ? -11.375 1.196 1.188 1.00 97.44 82 THR A CA 1
ATOM 634 C C . THR A 1 82 ? -11.477 1.426 2.687 1.00 97.44 82 THR A C 1
ATOM 636 O O . THR A 1 82 ? -10.753 0.798 3.464 1.00 97.44 82 THR A O 1
ATOM 639 N N . ILE A 1 83 ? -12.351 2.354 3.068 1.00 96.06 83 ILE A N 1
ATOM 640 C CA . ILE A 1 83 ? -12.755 2.617 4.449 1.00 96.06 83 ILE A CA 1
ATOM 641 C C . ILE A 1 83 ? -14.277 2.596 4.454 1.00 96.06 83 ILE A C 1
ATOM 643 O O . ILE A 1 83 ? -14.903 3.445 3.821 1.00 96.06 83 ILE A O 1
ATOM 647 N N . GLU A 1 84 ? -14.847 1.640 5.176 1.00 93.62 84 GLU A N 1
ATOM 648 C CA . GLU A 1 84 ? -16.291 1.466 5.296 1.00 93.62 84 GLU A CA 1
ATOM 649 C C . GLU A 1 84 ? -16.719 1.784 6.731 1.00 93.62 84 GLU A C 1
ATOM 651 O O . GLU A 1 84 ? -16.231 1.182 7.690 1.00 93.62 84 GLU A O 1
ATOM 656 N N . ASP A 1 85 ? -17.638 2.733 6.877 1.00 91.44 85 ASP A N 1
ATOM 657 C CA . ASP A 1 85 ? -18.312 3.065 8.126 1.00 91.44 85 ASP A CA 1
ATOM 658 C C . ASP A 1 85 ? -19.806 3.324 7.873 1.00 91.44 85 ASP A C 1
ATOM 660 O O . ASP A 1 85 ? -20.253 3.585 6.757 1.00 91.44 85 ASP A O 1
ATOM 664 N N . SER A 1 86 ? -20.604 3.286 8.938 1.00 90.69 86 SER A N 1
ATOM 665 C CA . SER A 1 86 ? -22.031 3.614 8.886 1.00 90.69 86 SER A CA 1
ATOM 666 C C . SER A 1 86 ? -22.344 5.004 8.312 1.00 90.69 86 SER A C 1
ATOM 668 O O . SER A 1 86 ? -23.424 5.201 7.752 1.00 90.69 86 SER A O 1
ATOM 670 N N . LEU A 1 87 ? -21.428 5.968 8.457 1.00 89.81 87 LEU A N 1
ATOM 671 C CA . LEU A 1 87 ? -21.623 7.356 8.031 1.00 89.81 87 LEU A CA 1
ATOM 672 C C . LEU A 1 87 ? -20.898 7.702 6.726 1.00 89.81 87 LEU A C 1
ATOM 674 O O . LEU A 1 87 ? -21.235 8.706 6.094 1.00 89.81 87 LEU A O 1
ATOM 678 N N . LEU A 1 88 ? -19.897 6.911 6.337 1.00 88.38 88 LEU A N 1
ATOM 679 C CA . LEU A 1 88 ? -19.019 7.193 5.208 1.00 88.38 88 LEU A CA 1
ATOM 680 C C . LEU A 1 88 ? -18.549 5.896 4.554 1.00 88.38 88 LEU A C 1
ATOM 682 O O . LEU A 1 88 ? -18.083 4.989 5.232 1.00 88.38 88 LEU A O 1
ATOM 686 N N . ASP A 1 89 ? -18.562 5.884 3.226 1.00 92.38 89 ASP A N 1
ATOM 687 C CA . ASP A 1 89 ? -17.838 4.907 2.422 1.00 92.38 89 ASP A CA 1
ATOM 688 C C . ASP A 1 89 ? -16.840 5.651 1.525 1.00 92.38 89 ASP A C 1
ATOM 690 O O . ASP A 1 89 ? -17.216 6.572 0.787 1.00 92.38 89 ASP A O 1
ATOM 694 N N . ALA A 1 90 ? -15.556 5.311 1.638 1.00 92.88 90 ALA A N 1
ATOM 695 C CA . ALA A 1 90 ? -14.475 5.976 0.925 1.00 92.88 90 ALA A CA 1
ATOM 696 C C . ALA A 1 90 ? -13.637 4.975 0.129 1.00 92.88 90 ALA A C 1
ATOM 698 O O . ALA A 1 90 ? -13.050 4.046 0.682 1.00 92.88 90 ALA A O 1
ATOM 699 N N . HIS A 1 91 ? -13.510 5.248 -1.171 1.00 95.69 91 HIS A N 1
ATOM 700 C CA . HIS A 1 91 ? -12.713 4.472 -2.118 1.00 95.69 91 HIS A CA 1
ATOM 701 C C . HIS A 1 91 ? -11.591 5.343 -2.669 1.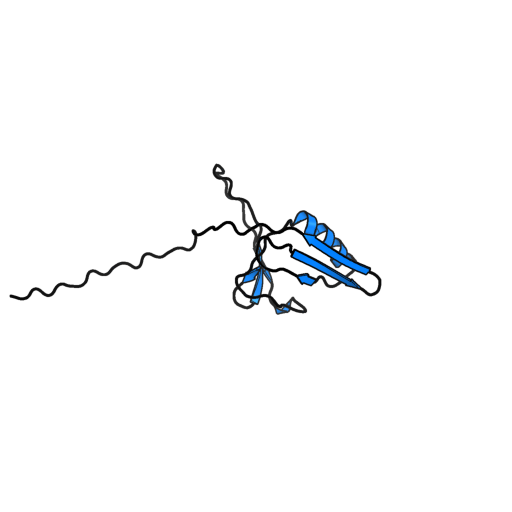00 95.69 91 HIS A C 1
ATOM 703 O O . HIS A 1 91 ? -11.843 6.365 -3.311 1.00 95.69 91 HIS A O 1
ATOM 709 N N . PHE A 1 92 ? -10.347 4.939 -2.443 1.00 97.06 92 PHE A N 1
ATOM 710 C CA . PHE A 1 92 ? -9.169 5.643 -2.930 1.00 97.06 92 PHE A CA 1
ATOM 711 C C . PHE A 1 92 ? -8.411 4.751 -3.907 1.00 97.06 92 PHE A C 1
ATOM 713 O O . PHE A 1 92 ? -7.916 3.689 -3.537 1.00 97.06 92 PHE A O 1
ATOM 720 N N . VAL A 1 93 ? -8.343 5.165 -5.170 1.00 97.88 93 VAL A N 1
ATOM 721 C CA . VAL A 1 93 ? -7.774 4.357 -6.254 1.00 97.88 93 VAL A CA 1
ATOM 722 C C . VAL A 1 93 ? -6.462 4.982 -6.702 1.00 97.88 93 VAL A C 1
ATOM 724 O O . VAL A 1 93 ? -6.459 6.109 -7.193 1.00 97.88 93 VAL A O 1
ATOM 727 N N . LEU A 1 94 ? -5.358 4.248 -6.561 1.00 97.94 94 LEU A N 1
ATOM 728 C CA . LEU A 1 94 ? -4.036 4.687 -7.005 1.00 97.94 94 LEU A CA 1
ATOM 729 C C . LEU A 1 94 ? -3.515 3.800 -8.130 1.00 97.94 94 LEU A C 1
ATOM 731 O O . LEU A 1 94 ? -3.610 2.573 -8.081 1.00 97.94 94 LEU A O 1
ATOM 735 N N . ALA A 1 95 ? -2.912 4.431 -9.135 1.00 97.38 95 ALA A N 1
ATOM 736 C CA . ALA A 1 95 ? -2.150 3.713 -10.144 1.00 97.38 95 ALA A CA 1
ATOM 737 C C . ALA A 1 95 ? -0.945 3.015 -9.496 1.00 97.38 95 ALA A C 1
ATOM 739 O O . ALA A 1 95 ? -0.343 3.529 -8.548 1.00 97.38 95 ALA A O 1
ATOM 740 N N . THR A 1 96 ? -0.586 1.851 -10.032 1.00 97.56 96 THR A N 1
ATOM 741 C CA . THR A 1 96 ? 0.632 1.141 -9.642 1.00 97.56 96 THR A CA 1
ATOM 742 C C . THR A 1 96 ? 1.61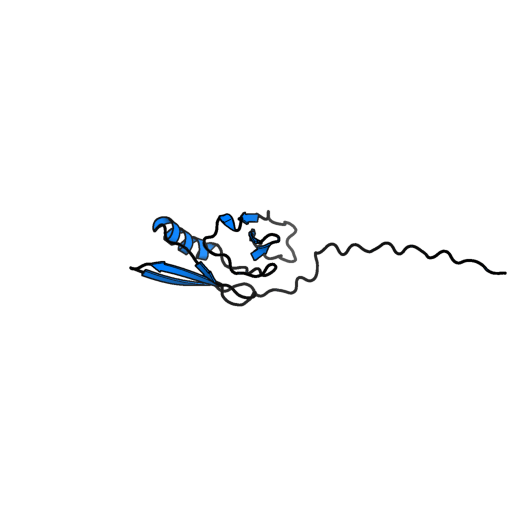9 1.133 -10.800 1.00 97.56 96 THR A C 1
ATOM 744 O O . THR A 1 96 ? 1.222 1.214 -11.966 1.00 97.56 96 THR A O 1
ATOM 747 N N . LEU A 1 97 ? 2.911 1.053 -10.488 1.00 95.38 97 LEU A N 1
ATOM 748 C CA . LEU A 1 97 ? 3.931 0.877 -11.518 1.00 95.38 97 LEU A CA 1
ATOM 749 C C . LEU A 1 97 ? 3.744 -0.475 -12.209 1.00 95.38 97 LEU A C 1
ATOM 751 O O . LEU A 1 97 ? 3.440 -1.476 -11.555 1.00 95.38 97 LEU A O 1
ATOM 755 N N . LEU A 1 98 ? 3.938 -0.491 -13.528 1.00 93.19 98 LEU A N 1
ATOM 756 C CA . LEU A 1 98 ? 4.058 -1.729 -14.289 1.00 93.19 98 LEU A CA 1
ATOM 757 C C . LEU A 1 98 ? 5.357 -2.428 -13.870 1.00 93.19 9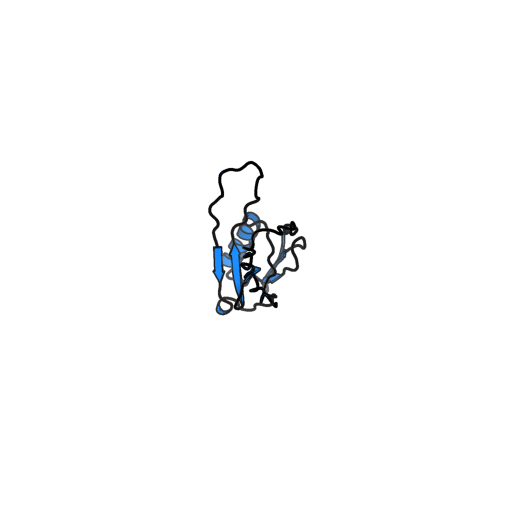8 LEU A C 1
ATOM 759 O O . LEU A 1 98 ? 6.367 -1.761 -13.639 1.00 93.19 98 LEU A O 1
ATOM 763 N N . GLU A 1 99 ? 5.350 -3.755 -13.785 1.00 80.38 99 GLU A N 1
ATOM 764 C CA . GLU A 1 99 ? 6.588 -4.500 -13.578 1.00 80.38 99 GLU A CA 1
ATOM 765 C C . GLU A 1 99 ? 7.455 -4.330 -14.829 1.00 80.38 99 GLU A C 1
ATOM 767 O O . GLU A 1 99 ? 7.108 -4.799 -15.912 1.00 80.38 99 GLU A O 1
ATOM 772 N N . GLN A 1 100 ? 8.557 -3.590 -14.710 1.00 64.19 100 GLN A N 1
ATOM 773 C CA . GLN A 1 100 ? 9.622 -3.673 -15.697 1.00 64.19 100 GLN A CA 1
ATOM 774 C C . GLN A 1 100 ? 10.376 -4.964 -15.406 1.00 64.19 100 GLN A C 1
ATOM 776 O O . GLN A 1 100 ? 10.796 -5.170 -14.265 1.00 64.19 100 GLN A O 1
ATOM 781 N N . ASP A 1 101 ? 10.531 -5.813 -16.424 1.00 48.72 101 ASP A N 1
ATOM 782 C CA . ASP A 1 101 ? 11.319 -7.044 -16.385 1.00 48.72 101 ASP A CA 1
ATOM 783 C C . ASP A 1 101 ? 12.750 -6.757 -15.900 1.00 48.72 101 ASP A C 1
ATOM 785 O O . ASP A 1 101 ? 13.696 -6.624 -16.674 1.00 48.72 101 ASP A O 1
ATOM 789 N N . SER A 1 102 ? 12.947 -6.686 -14.589 1.00 46.53 102 SER A N 1
ATOM 790 C CA . SER A 1 102 ? 14.261 -6.650 -13.959 1.00 46.53 102 SER A CA 1
ATOM 791 C C . SER A 1 102 ? 14.712 -8.091 -13.746 1.00 46.53 102 SER A C 1
ATOM 793 O O . SER A 1 102 ? 14.975 -8.557 -12.638 1.00 46.53 102 SER A O 1
ATOM 795 N N . CYS A 1 103 ? 14.817 -8.829 -14.854 1.00 42.09 103 CYS A N 1
ATOM 796 C CA . CYS A 1 103 ? 15.506 -10.110 -14.888 1.00 42.09 103 CYS A CA 1
ATOM 797 C C . CYS A 1 103 ? 17.022 -9.885 -14.753 1.00 42.09 103 CYS A C 1
ATOM 799 O O . CYS A 1 103 ? 17.764 -10.026 -15.716 1.00 42.09 103 CYS A O 1
ATOM 801 N N . SER A 1 104 ? 17.469 -9.523 -13.551 1.00 45.78 104 SER A N 1
ATOM 802 C CA . SER A 1 104 ? 18.841 -9.629 -13.029 1.00 45.78 104 SER A CA 1
ATOM 803 C C . SER A 1 104 ? 18.871 -8.800 -11.749 1.00 45.78 104 SER A C 1
ATOM 805 O O . SER A 1 104 ? 18.889 -7.585 -11.834 1.00 45.78 104 SER A O 1
ATOM 807 N N . GLN A 1 105 ? 18.697 -9.372 -10.562 1.00 42.09 105 GLN A N 1
ATOM 808 C CA . GLN A 1 105 ? 19.767 -9.471 -9.558 1.00 42.09 105 GLN A CA 1
ATOM 809 C C . GLN A 1 105 ? 19.343 -10.523 -8.507 1.00 42.09 105 GLN A C 1
ATOM 811 O O . GLN A 1 105 ? 19.163 -10.237 -7.326 1.00 42.09 105 GLN A O 1
ATOM 816 N N . GLY A 1 106 ? 19.143 -11.770 -8.930 1.00 32.84 106 GLY A N 1
ATOM 817 C CA . GLY A 1 106 ? 19.381 -12.911 -8.043 1.00 32.84 106 GLY A CA 1
ATOM 818 C C . GLY A 1 106 ? 20.827 -13.361 -8.258 1.00 32.84 106 GLY A C 1
ATOM 819 O O . GLY A 1 106 ? 21.245 -13.412 -9.418 1.00 32.84 106 GLY A O 1
ATOM 820 N N . PRO A 1 107 ? 21.623 -13.687 -7.222 1.00 38.59 107 PRO A N 1
ATOM 821 C CA . PRO A 1 107 ? 22.933 -14.274 -7.446 1.00 38.59 107 PRO A CA 1
ATOM 822 C C . PRO A 1 107 ? 22.721 -15.659 -8.063 1.00 38.59 107 PRO A C 1
ATOM 824 O O . PRO A 1 107 ? 22.486 -16.646 -7.368 1.00 38.59 107 PRO A O 1
ATOM 827 N N . CYS A 1 108 ? 22.779 -15.738 -9.391 1.00 35.44 108 CYS A N 1
ATOM 828 C CA . CYS A 1 108 ? 22.937 -16.998 -10.089 1.00 35.44 108 CYS A CA 1
ATOM 829 C C . CYS A 1 108 ? 24.320 -17.523 -9.702 1.00 35.44 108 CYS A C 1
ATOM 831 O O . CYS A 1 108 ? 25.325 -17.118 -10.278 1.00 35.44 108 CYS A O 1
ATOM 833 N N . SER A 1 109 ? 24.394 -18.367 -8.671 1.00 39.44 109 SER A N 1
ATOM 834 C CA . SER A 1 109 ? 25.629 -19.070 -8.340 1.00 39.44 109 SER A CA 1
ATOM 835 C C . SER A 1 109 ? 26.008 -19.953 -9.534 1.00 39.44 109 SER A C 1
ATOM 837 O O . SER A 1 109 ? 25.252 -20.876 -9.856 1.00 39.44 109 SER A O 1
ATOM 839 N N . PRO A 1 110 ? 27.151 -19.727 -10.205 1.00 37.75 110 PRO A N 1
ATOM 840 C CA . PRO A 1 110 ? 27.652 -20.709 -11.146 1.00 37.75 110 PRO A CA 1
ATOM 841 C C . PRO A 1 110 ? 28.067 -21.938 -10.331 1.00 37.75 110 PRO A C 1
ATOM 843 O O . PRO A 1 110 ? 28.951 -21.867 -9.477 1.00 37.75 110 PRO A O 1
ATOM 846 N N . LYS A 1 111 ? 27.400 -23.075 -10.552 1.00 39.78 111 LYS A N 1
ATOM 847 C CA . LYS A 1 111 ? 27.875 -24.362 -10.031 1.00 39.78 111 LYS A CA 1
ATOM 848 C C . LYS A 1 111 ? 29.283 -24.594 -10.598 1.00 39.78 111 LYS A C 1
ATOM 850 O O . LYS A 1 111 ? 29.423 -24.561 -11.821 1.00 39.78 111 LYS A O 1
ATOM 855 N N . PRO A 1 112 ? 30.317 -24.846 -9.776 1.00 39.28 112 PRO A N 1
ATOM 856 C CA . PRO A 1 112 ? 31.612 -25.243 -10.303 1.00 39.28 112 PRO A CA 1
ATOM 857 C C . PRO A 1 112 ? 31.435 -26.577 -11.029 1.00 39.28 112 PRO A C 1
ATOM 859 O O . PRO A 1 112 ? 31.056 -27.579 -10.419 1.00 39.28 112 PRO A O 1
ATOM 862 N N . HIS A 1 113 ? 31.669 -26.594 -12.339 1.00 41.59 113 HIS A N 1
ATOM 863 C CA . HIS A 1 113 ? 31.790 -27.835 -13.089 1.00 41.59 113 HIS A CA 1
ATOM 864 C C . HIS A 1 113 ? 33.009 -28.598 -12.556 1.00 41.59 113 HIS A C 1
ATOM 866 O O . HIS A 1 113 ? 34.148 -28.202 -12.791 1.00 41.59 113 HIS A O 1
ATOM 872 N N . GLN A 1 114 ? 32.777 -29.682 -11.811 1.00 50.56 114 GLN A N 1
ATOM 873 C CA . GLN A 1 114 ? 33.823 -30.660 -11.522 1.00 50.56 114 GLN A CA 1
ATOM 874 C C . GLN A 1 114 ? 34.254 -31.328 -12.839 1.00 50.56 114 GLN A C 1
ATOM 876 O O . GLN A 1 114 ? 33.391 -31.853 -13.550 1.00 50.56 114 GLN A O 1
ATOM 881 N N . PRO A 1 115 ? 35.556 -31.359 -13.174 1.00 42.06 115 PRO A N 1
ATOM 882 C CA . PRO A 1 115 ? 36.044 -32.171 -14.277 1.00 42.06 115 PRO A CA 1
ATOM 883 C C . PRO A 1 115 ? 35.905 -33.655 -13.916 1.00 42.06 115 PRO A C 1
ATOM 885 O O . PRO A 1 115 ? 36.375 -34.104 -12.871 1.00 42.06 115 PRO A O 1
ATOM 888 N N . VAL A 1 116 ? 35.256 -34.418 -14.792 1.00 49.12 116 VAL A N 1
ATOM 889 C CA . VAL A 1 116 ? 35.158 -35.880 -14.706 1.00 49.12 116 VAL A CA 1
ATOM 890 C C . VAL A 1 116 ? 36.561 -36.488 -14.894 1.00 49.12 116 VAL A C 1
ATOM 892 O O . VAL A 1 116 ? 37.228 -36.132 -15.867 1.00 49.12 116 VAL A O 1
ATOM 895 N N . PRO A 1 117 ? 37.031 -37.418 -14.038 1.00 45.03 117 PRO A N 1
ATOM 896 C CA . PRO A 1 117 ? 38.295 -38.111 -14.267 1.00 45.03 117 PRO A CA 1
ATOM 897 C C . PRO A 1 117 ? 38.169 -39.047 -15.477 1.00 45.03 117 PRO A C 1
ATOM 899 O O . PRO A 1 117 ? 37.415 -40.022 -15.442 1.00 45.03 117 PRO A O 1
ATOM 902 N N . GLN A 1 118 ? 38.912 -38.776 -16.552 1.00 49.28 118 GLN A N 1
ATOM 903 C CA . GLN A 1 118 ? 39.064 -39.725 -17.653 1.00 49.28 118 GLN A CA 1
ATOM 904 C C . GLN A 1 118 ? 39.937 -40.898 -17.186 1.00 49.28 118 GLN A C 1
ATOM 906 O O . GLN A 1 118 ? 41.125 -40.740 -16.915 1.00 49.28 118 GLN A O 1
ATOM 911 N N . LYS A 1 119 ? 39.345 -42.094 -17.101 1.00 46.97 119 LYS A N 1
ATOM 912 C CA . LYS A 1 119 ? 40.096 -43.352 -17.042 1.00 46.97 119 LYS A CA 1
ATOM 913 C C . LYS A 1 119 ? 40.796 -43.557 -18.388 1.00 46.97 119 LYS A C 1
ATOM 915 O O . LYS A 1 119 ? 40.120 -43.764 -19.391 1.00 46.97 119 LYS A O 1
ATOM 920 N N . GLN A 1 120 ? 42.128 -43.528 -18.405 1.00 41.53 120 GLN A N 1
ATOM 921 C CA . GLN A 1 120 ? 42.903 -44.044 -19.533 1.00 41.53 120 GLN A CA 1
ATOM 922 C C . GLN A 1 120 ? 42.781 -45.570 -19.568 1.00 41.53 120 GLN A C 1
ATOM 924 O O . GLN A 1 120 ? 43.019 -46.245 -18.565 1.00 41.53 120 GLN A O 1
ATOM 929 N N . ALA A 1 121 ? 42.395 -46.094 -20.727 1.00 39.50 121 ALA A N 1
ATOM 930 C CA . ALA A 1 121 ? 42.489 -47.501 -21.062 1.00 39.50 121 ALA A CA 1
ATOM 931 C C . ALA A 1 121 ? 43.507 -47.660 -22.199 1.00 39.50 121 ALA A C 1
ATOM 933 O O . ALA A 1 121 ? 43.316 -47.075 -23.262 1.00 39.50 121 ALA A O 1
ATOM 934 N N . HIS A 1 122 ? 44.497 -48.509 -21.909 1.00 41.78 122 HIS A N 1
ATOM 935 C CA . HIS A 1 122 ? 45.432 -49.217 -22.787 1.00 41.78 122 HIS A CA 1
ATOM 936 C C . HIS A 1 122 ? 46.614 -48.482 -23.433 1.00 41.78 122 HIS A C 1
ATOM 938 O O . HIS A 1 122 ? 46.444 -47.375 -23.981 1.00 41.78 122 HIS A O 1
#

pLDDT: mean 82.43, std 20.19, range [32.84, 98.06]

Sequence (122 aa):
GIGRGRRVILRSYQEEEADSTSKAMVTETSIGDEDFQQLHAPEGIAVTFCLKEFRGLLSFAESANLPLTIHFDVPGRPVIFTIEDSLLDAHFVLATLLEQDSCSQGPCSPKPHQPVPQKQAH

Radius of gyration: 21.93 Å; chains: 1; bounding box: 68×61×37 Å

Organism: Mus musculus (NCBI:txid10090)